Protein AF-A0A0N4VYF4-F1 (afdb_monomer_lite)

Secondary structure (DSSP, 8-state):
---HHHHHHHHHHHHHHHHHHHHHHHHHTT--GGGHHHHHHHHHHHHHHHHTTTTTSPPPHHHHHHHHHHHHHHHHTTSB-TTSPBP-HHHHHHHHHHHHIIIIIHHHHHHHHHHHHHHHH--EEEEES--HHHHHHHHHHHHTT--PEEEEE-SSTT-TT-

Organism: Haemonchus placei (NCBI:txid6290)

pLDDT: mean 89.66, std 7.98, range [46.88, 96.0]

Sequence (162 aa):
IDDVDSLCLNFIAAFKEYLADWIAERQKGNRDESSLTHDLNLALRPQIAHLTHESRWPLPYALGNIVRQLKKEIMKIGSPDRNGRLQDVGDVKKWLEDCEEEYFGSAYRAISEYLLVKMRTAPNVITYDWCPLVNKVLLDAVEKDSNAIFTVIDPEMEGKGE

Structure (mmCIF, N/CA/C/O backbone):
data_AF-A0A0N4VYF4-F1
#
_entry.id   AF-A0A0N4VYF4-F1
#
loop_
_atom_site.group_PDB
_atom_site.id
_atom_site.type_symbol
_atom_site.label_atom_id
_atom_site.label_alt_id
_atom_site.label_comp_id
_atom_site.label_asym_id
_atom_site.label_entity_id
_atom_site.label_seq_id
_atom_site.pdbx_PDB_ins_code
_atom_site.Cartn_x
_atom_site.Cartn_y
_atom_site.Cartn_z
_atom_site.occupancy
_atom_site.B_iso_or_equiv
_atom_site.auth_seq_id
_atom_site.auth_comp_id
_atom_site.auth_asym_id
_atom_site.auth_atom_id
_atom_site.pdbx_PDB_model_num
ATOM 1 N N . ILE A 1 1 ? -16.948 -6.464 -3.093 1.00 46.88 1 ILE A N 1
ATOM 2 C CA . ILE A 1 1 ? -16.226 -5.185 -3.273 1.00 46.88 1 ILE A CA 1
ATOM 3 C C . ILE A 1 1 ? -15.017 -5.316 -2.385 1.00 46.88 1 ILE A C 1
ATOM 5 O O . ILE A 1 1 ? -15.217 -5.418 -1.180 1.00 46.88 1 ILE A O 1
ATOM 9 N N . ASP A 1 2 ? -13.832 -5.424 -2.976 1.00 60.00 2 ASP A N 1
ATOM 10 C CA . ASP A 1 2 ? -12.593 -5.455 -2.204 1.00 60.00 2 ASP A CA 1
ATOM 11 C C . ASP A 1 2 ? -12.451 -4.121 -1.477 1.00 60.00 2 ASP A C 1
ATOM 13 O O . ASP A 1 2 ? -12.744 -3.060 -2.041 1.00 60.00 2 ASP A O 1
ATOM 17 N N . ASP A 1 3 ? -12.066 -4.173 -0.209 1.00 84.00 3 ASP A N 1
ATOM 18 C CA . ASP A 1 3 ? -11.773 -2.963 0.534 1.00 84.00 3 ASP A CA 1
ATOM 19 C C . ASP A 1 3 ? -10.520 -2.272 -0.024 1.00 84.00 3 ASP A C 1
ATOM 21 O O . ASP A 1 3 ? -9.741 -2.833 -0.802 1.00 84.00 3 ASP A O 1
ATOM 25 N N . VAL A 1 4 ? -10.349 -1.005 0.345 1.00 88.25 4 VAL A N 1
ATOM 26 C CA . VAL A 1 4 ? -9.288 -0.165 -0.216 1.00 88.25 4 VAL A CA 1
ATOM 27 C C . VAL A 1 4 ? -7.896 -0.724 0.093 1.00 88.25 4 VAL A C 1
ATOM 29 O O . VAL A 1 4 ? -7.016 -0.606 -0.763 1.00 88.25 4 VAL A O 1
ATOM 32 N N . ASP A 1 5 ? -7.693 -1.351 1.254 1.00 90.06 5 ASP A N 1
ATOM 33 C CA . ASP A 1 5 ? -6.394 -1.911 1.632 1.00 90.06 5 ASP A CA 1
ATOM 34 C C . ASP A 1 5 ? -6.096 -3.156 0.796 1.00 90.06 5 ASP A C 1
ATOM 36 O O . ASP A 1 5 ? -5.025 -3.241 0.192 1.00 90.06 5 ASP A O 1
ATOM 40 N N . SER A 1 6 ? -7.075 -4.053 0.641 1.00 90.88 6 SER A N 1
ATOM 41 C CA . SER A 1 6 ? -6.972 -5.210 -0.259 1.00 90.88 6 SER A CA 1
ATOM 42 C C . SER A 1 6 ? -6.638 -4.796 -1.695 1.00 90.88 6 SER A C 1
ATOM 44 O O . SER A 1 6 ? -5.747 -5.372 -2.322 1.00 90.88 6 SER A O 1
ATOM 46 N N . LEU A 1 7 ? -7.281 -3.746 -2.216 1.00 92.19 7 LEU A N 1
ATOM 47 C CA . LEU A 1 7 ? -6.975 -3.221 -3.549 1.00 92.19 7 LEU A CA 1
ATOM 48 C C . LEU A 1 7 ? -5.525 -2.715 -3.651 1.00 92.19 7 LEU A C 1
ATOM 50 O O . LEU A 1 7 ? -4.855 -2.936 -4.663 1.00 92.19 7 LEU A O 1
ATOM 54 N N . CYS A 1 8 ? -5.033 -2.037 -2.614 1.00 94.31 8 CYS A N 1
ATOM 55 C CA . CYS A 1 8 ? -3.658 -1.553 -2.570 1.00 94.31 8 CYS A CA 1
ATOM 56 C C . CYS A 1 8 ? -2.640 -2.699 -2.527 1.00 94.31 8 CYS A C 1
ATOM 58 O O . CYS A 1 8 ? -1.656 -2.664 -3.267 1.00 94.31 8 CYS A O 1
ATOM 60 N N . LEU A 1 9 ? -2.884 -3.717 -1.700 1.00 93.62 9 LEU A N 1
ATOM 61 C CA . LEU A 1 9 ? -2.024 -4.894 -1.579 1.00 93.62 9 LEU A CA 1
ATOM 62 C C . LEU A 1 9 ? -1.985 -5.693 -2.883 1.00 93.62 9 LEU A C 1
ATOM 64 O O . LEU A 1 9 ? -0.903 -6.023 -3.368 1.00 93.62 9 LEU A O 1
ATOM 68 N N . ASN A 1 10 ? -3.143 -5.901 -3.514 1.00 94.44 10 ASN A N 1
ATOM 69 C CA . ASN A 1 10 ? -3.237 -6.558 -4.817 1.00 94.44 10 ASN A CA 1
ATOM 70 C C . ASN A 1 10 ? -2.468 -5.788 -5.895 1.00 94.44 10 ASN A C 1
ATOM 72 O O . ASN A 1 10 ? -1.762 -6.393 -6.700 1.00 94.44 10 ASN A O 1
ATOM 76 N N . PHE A 1 11 ? -2.547 -4.453 -5.896 1.00 95.12 11 PHE A N 1
ATOM 77 C CA . PHE A 1 11 ? -1.749 -3.634 -6.806 1.00 95.12 11 PHE A CA 1
ATOM 78 C C . PHE A 1 11 ? -0.244 -3.804 -6.562 1.00 95.12 11 PHE A C 1
ATOM 80 O O . PHE A 1 11 ? 0.511 -3.961 -7.520 1.00 95.12 11 PHE A O 1
ATOM 87 N N . ILE A 1 12 ? 0.204 -3.780 -5.302 1.00 95.56 12 ILE A N 1
ATOM 88 C CA . ILE A 1 12 ? 1.621 -3.963 -4.952 1.00 95.56 12 ILE A CA 1
ATOM 89 C C . ILE A 1 12 ? 2.106 -5.343 -5.411 1.00 95.56 12 ILE A C 1
ATOM 91 O O . ILE A 1 12 ? 3.153 -5.430 -6.051 1.00 95.56 12 ILE A O 1
ATOM 95 N N . ALA A 1 13 ? 1.343 -6.403 -5.132 1.00 95.44 13 ALA A N 1
ATOM 96 C CA . ALA A 1 13 ? 1.666 -7.768 -5.539 1.00 95.44 13 ALA A CA 1
ATOM 97 C C . ALA A 1 13 ? 1.753 -7.901 -7.068 1.00 95.44 13 ALA A C 1
ATOM 99 O O . ALA A 1 13 ? 2.785 -8.318 -7.594 1.00 95.44 13 ALA A O 1
ATOM 100 N N . ALA A 1 14 ? 0.730 -7.435 -7.790 1.00 95.75 14 ALA A N 1
ATOM 101 C CA . ALA A 1 14 ? 0.720 -7.454 -9.250 1.00 95.75 14 ALA A CA 1
ATOM 102 C C . ALA A 1 14 ? 1.878 -6.637 -9.847 1.00 95.75 14 ALA A C 1
ATOM 104 O O . ALA A 1 14 ? 2.483 -7.031 -10.843 1.00 95.75 14 ALA A O 1
ATOM 105 N N . PHE A 1 15 ? 2.229 -5.503 -9.233 1.00 95.75 15 PHE A N 1
ATOM 106 C CA . PHE A 1 15 ? 3.340 -4.688 -9.710 1.00 95.75 15 PHE A CA 1
ATOM 107 C C . PHE A 1 15 ? 4.710 -5.331 -9.442 1.00 95.75 15 PHE A C 1
ATOM 109 O O . PHE A 1 15 ? 5.614 -5.169 -10.261 1.00 95.75 15 PHE A O 1
ATOM 116 N N . LYS A 1 16 ? 4.877 -6.088 -8.345 1.00 95.62 16 LYS A N 1
ATOM 117 C CA . LYS A 1 16 ? 6.094 -6.885 -8.093 1.00 95.62 16 LYS A CA 1
ATOM 118 C C . LYS A 1 16 ? 6.325 -7.900 -9.214 1.00 95.62 16 LYS A C 1
ATOM 120 O O . LYS A 1 16 ? 7.428 -7.951 -9.758 1.00 95.62 16 LYS A O 1
ATOM 125 N N . GLU A 1 17 ? 5.286 -8.650 -9.581 1.00 96.00 17 GLU A N 1
ATOM 126 C CA . GLU A 1 17 ? 5.332 -9.625 -10.680 1.00 96.00 17 GLU A CA 1
ATOM 127 C C . GLU A 1 17 ? 5.635 -8.939 -12.015 1.00 96.00 17 GLU A C 1
ATOM 129 O O . GLU A 1 17 ? 6.615 -9.271 -12.683 1.00 96.00 17 GLU A O 1
ATOM 134 N N . TYR A 1 18 ? 4.879 -7.888 -12.342 1.00 95.19 18 TYR A N 1
ATOM 135 C CA . TYR A 1 18 ? 5.090 -7.100 -13.555 1.00 95.19 18 TYR A CA 1
ATOM 136 C C . TYR A 1 18 ? 6.524 -6.565 -13.669 1.00 95.19 18 TYR A C 1
ATOM 138 O O . TYR A 1 18 ? 7.136 -6.632 -14.736 1.00 95.19 18 TYR A O 1
ATOM 146 N N . LEU A 1 1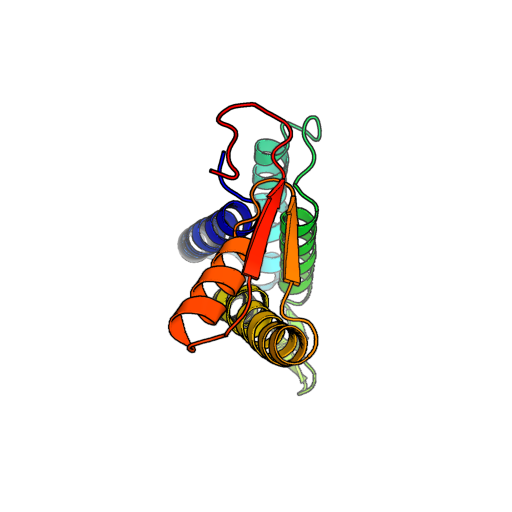9 ? 7.079 -6.020 -12.582 1.00 94.88 19 LEU A N 1
ATOM 147 C CA 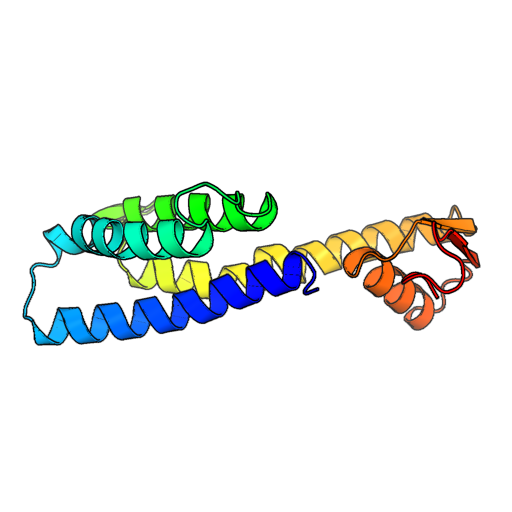. LEU A 1 19 ? 8.434 -5.476 -12.576 1.00 94.88 19 LEU A CA 1
ATOM 148 C C . LEU A 1 19 ? 9.480 -6.579 -12.783 1.00 94.88 19 LEU A C 1
ATOM 150 O O . LEU A 1 19 ? 10.463 -6.355 -13.491 1.00 94.88 19 LEU A O 1
ATOM 154 N N . ALA A 1 20 ? 9.287 -7.756 -12.182 1.00 94.19 20 ALA A N 1
ATOM 155 C CA . ALA A 1 20 ? 10.177 -8.897 -12.371 1.00 94.19 20 ALA A CA 1
ATOM 156 C C . ALA A 1 20 ? 10.201 -9.354 -13.838 1.00 94.19 20 ALA A C 1
ATOM 158 O O . ALA A 1 20 ? 11.284 -9.450 -14.425 1.00 94.19 20 ALA A O 1
ATOM 159 N N . ASP A 1 21 ? 9.025 -9.530 -14.441 1.00 94.00 21 ASP A N 1
ATOM 160 C CA . ASP A 1 21 ? 8.880 -9.934 -15.842 1.00 94.00 21 ASP A CA 1
ATOM 161 C C . ASP A 1 21 ? 9.453 -8.883 -16.798 1.00 94.00 21 ASP A C 1
ATOM 163 O O . ASP A 1 21 ? 10.213 -9.201 -17.716 1.00 94.00 21 ASP A O 1
ATOM 167 N N . TRP A 1 22 ? 9.159 -7.604 -16.550 1.00 93.56 22 TRP A N 1
ATOM 168 C CA . TRP A 1 22 ? 9.651 -6.503 -17.374 1.00 93.56 22 TRP A CA 1
ATOM 169 C C . TRP A 1 22 ? 11.184 -6.412 -17.371 1.00 93.56 22 TRP A C 1
ATOM 171 O O . TRP A 1 22 ? 11.795 -6.193 -18.421 1.00 93.56 22 TRP A O 1
ATOM 181 N N . ILE A 1 23 ? 11.826 -6.610 -16.213 1.00 91.25 23 ILE A N 1
ATOM 182 C CA . ILE A 1 23 ? 13.294 -6.641 -16.111 1.00 91.25 23 ILE A CA 1
ATOM 183 C C . ILE A 1 23 ? 13.860 -7.839 -16.877 1.00 91.25 23 ILE A C 1
ATOM 185 O O . ILE A 1 23 ? 14.838 -7.674 -17.609 1.00 91.25 23 ILE A O 1
ATOM 189 N N . ALA A 1 24 ? 13.255 -9.022 -16.741 1.00 90.75 24 ALA A N 1
ATOM 190 C CA . ALA A 1 24 ? 13.711 -10.226 -17.432 1.00 90.75 24 ALA A CA 1
ATOM 191 C C . ALA A 1 24 ? 13.653 -10.059 -18.961 1.00 90.75 24 ALA A C 1
ATOM 193 O O . ALA A 1 24 ? 14.616 -10.379 -19.662 1.00 90.75 24 ALA A O 1
ATOM 194 N N . GLU A 1 25 ? 12.566 -9.490 -19.486 1.00 90.12 25 GLU A N 1
ATOM 195 C CA . GLU A 1 25 ? 12.434 -9.180 -20.914 1.00 90.12 25 GLU A CA 1
ATOM 196 C C . GLU A 1 25 ? 13.433 -8.112 -21.376 1.00 90.12 25 GLU A C 1
ATOM 198 O O . GLU A 1 25 ? 14.048 -8.234 -22.439 1.00 90.12 25 GLU A O 1
ATOM 203 N N . ARG A 1 26 ? 13.671 -7.084 -20.556 1.00 88.19 26 ARG A N 1
ATOM 204 C CA . ARG A 1 26 ? 14.672 -6.053 -20.852 1.00 88.19 26 ARG A CA 1
ATOM 205 C C . ARG A 1 26 ? 16.082 -6.633 -20.968 1.00 88.19 26 ARG A C 1
ATOM 207 O O . ARG A 1 26 ? 16.810 -6.258 -21.889 1.00 88.19 26 ARG A O 1
ATOM 214 N N . GLN A 1 27 ? 16.456 -7.530 -20.055 1.00 85.31 27 GLN A N 1
ATOM 215 C CA . GLN A 1 27 ? 17.774 -8.167 -20.029 1.00 85.31 27 GLN A CA 1
ATOM 216 C C . GLN A 1 27 ? 18.015 -9.027 -21.275 1.00 85.31 27 GLN A C 1
ATOM 218 O O . GLN A 1 27 ? 19.087 -8.944 -21.867 1.00 85.31 27 GLN A O 1
ATOM 223 N N . LYS A 1 28 ? 17.004 -9.772 -21.748 1.00 87.69 28 LYS A N 1
ATOM 224 C CA . LYS A 1 28 ? 17.087 -10.524 -23.017 1.00 87.69 28 LYS A CA 1
ATOM 225 C C . LYS A 1 28 ? 17.361 -9.620 -24.223 1.00 87.69 28 LYS A C 1
ATOM 227 O O . LYS A 1 28 ? 17.997 -10.043 -25.183 1.00 87.69 28 LYS A O 1
ATOM 232 N N . GLY A 1 29 ? 16.879 -8.378 -24.175 1.00 82.06 29 GLY A N 1
ATOM 233 C CA . GLY A 1 29 ? 17.034 -7.394 -25.242 1.00 82.06 29 GLY A CA 1
ATOM 234 C C . GLY A 1 29 ? 18.351 -6.610 -25.243 1.00 82.06 29 GLY A C 1
ATOM 235 O O . GLY A 1 29 ? 18.475 -5.726 -26.086 1.00 82.06 29 GLY A O 1
ATOM 236 N N . ASN A 1 30 ? 19.294 -6.870 -24.320 1.00 76.88 30 ASN A N 1
ATOM 237 C CA . ASN A 1 30 ? 20.556 -6.119 -24.163 1.00 76.88 30 ASN A CA 1
ATOM 238 C C . ASN A 1 30 ? 20.372 -4.585 -24.207 1.00 76.88 30 ASN A C 1
ATOM 240 O O . ASN A 1 30 ? 21.145 -3.862 -24.839 1.00 76.88 30 ASN A O 1
ATOM 244 N N . ARG A 1 31 ? 19.309 -4.075 -23.571 1.00 77.56 31 ARG A N 1
ATOM 245 C CA . ARG A 1 31 ? 19.020 -2.634 -23.546 1.00 77.56 31 ARG A CA 1
ATOM 246 C C . ARG A 1 31 ? 19.920 -1.905 -22.552 1.00 77.56 31 ARG A C 1
ATOM 248 O O . ARG A 1 31 ? 20.202 -2.427 -21.480 1.00 77.56 31 ARG A O 1
ATOM 255 N N . ASP A 1 32 ? 20.282 -0.670 -22.887 1.00 79.56 32 ASP A N 1
ATOM 256 C CA . ASP A 1 32 ? 21.121 0.192 -22.050 1.00 79.56 32 ASP A CA 1
ATOM 257 C C . ASP A 1 32 ? 20.474 0.480 -20.680 1.00 79.56 32 ASP A C 1
ATOM 259 O O . ASP A 1 32 ? 19.284 0.815 -20.592 1.00 79.56 32 ASP A O 1
ATOM 263 N N . GLU A 1 33 ? 21.262 0.378 -19.611 1.00 77.75 33 GLU A N 1
ATOM 264 C CA . GLU A 1 33 ? 20.855 0.682 -18.236 1.00 77.75 33 GLU A CA 1
ATOM 265 C C . GLU A 1 33 ? 20.498 2.160 -18.058 1.00 77.75 33 GLU A C 1
ATOM 267 O O . GLU A 1 33 ? 19.562 2.477 -17.323 1.00 77.75 33 GLU A O 1
ATOM 272 N N . SER A 1 34 ? 21.154 3.063 -18.799 1.00 80.50 34 SER A N 1
ATOM 273 C CA . SER A 1 34 ? 20.901 4.510 -18.706 1.00 80.50 34 SER A CA 1
ATOM 274 C C . SER A 1 34 ? 19.462 4.901 -19.088 1.00 80.50 34 SER A C 1
ATOM 276 O O . SER A 1 34 ? 18.933 5.915 -18.630 1.00 80.50 34 SER A O 1
ATOM 278 N N . SER A 1 35 ? 18.792 4.060 -19.885 1.00 86.81 35 SER A N 1
ATOM 279 C CA . SER A 1 35 ? 17.413 4.265 -20.346 1.00 86.81 35 SER A CA 1
ATOM 280 C C . SER A 1 35 ? 16.354 3.572 -19.478 1.00 86.81 35 SER A C 1
ATOM 282 O O . SER A 1 35 ? 15.161 3.698 -19.756 1.00 86.81 35 SER A O 1
ATOM 284 N N . LEU A 1 36 ? 16.747 2.868 -18.406 1.00 88.00 36 LEU A N 1
ATOM 285 C CA . LEU A 1 36 ? 15.836 2.063 -17.582 1.00 88.00 36 LEU A CA 1
ATOM 286 C C . LEU A 1 36 ? 14.682 2.894 -17.015 1.00 88.00 36 LEU A C 1
ATOM 288 O O . LEU A 1 36 ? 13.518 2.534 -17.196 1.00 88.00 36 LEU A O 1
ATOM 292 N N . THR A 1 37 ? 14.991 4.029 -16.385 1.00 90.75 37 THR A N 1
ATOM 293 C CA . THR A 1 37 ? 13.993 4.935 -15.800 1.00 90.75 37 THR A CA 1
ATOM 294 C C . THR A 1 37 ? 12.982 5.411 -16.839 1.00 90.75 37 THR A C 1
ATOM 296 O O . THR A 1 37 ? 11.780 5.463 -16.571 1.00 90.75 37 THR A O 1
ATOM 299 N N . HIS A 1 38 ? 13.459 5.766 -18.033 1.00 91.25 38 HIS A N 1
ATOM 300 C CA . HIS A 1 38 ? 12.615 6.253 -19.119 1.00 91.25 38 HIS A CA 1
ATOM 301 C C . HIS A 1 38 ? 11.682 5.153 -19.632 1.00 91.25 38 HIS A C 1
ATOM 303 O O . HIS A 1 38 ? 10.464 5.339 -19.673 1.00 91.25 38 HIS A O 1
ATOM 309 N N . ASP A 1 39 ? 12.246 3.990 -19.949 1.00 91.69 39 ASP A N 1
ATOM 310 C CA . ASP A 1 39 ? 11.507 2.871 -20.521 1.00 91.69 39 ASP A CA 1
ATOM 311 C C . ASP A 1 39 ? 10.473 2.307 -19.540 1.00 91.69 39 ASP A C 1
ATOM 313 O O . ASP A 1 39 ? 9.347 2.004 -19.940 1.00 91.69 39 ASP A O 1
ATOM 317 N N . LEU A 1 40 ? 10.813 2.212 -18.249 1.00 91.94 40 LEU A N 1
ATOM 318 C CA . LEU A 1 40 ? 9.883 1.741 -17.221 1.00 91.94 40 LEU A CA 1
ATOM 319 C C . LEU A 1 40 ? 8.709 2.714 -17.048 1.00 91.94 40 LEU A C 1
ATOM 321 O O . LEU A 1 40 ? 7.555 2.294 -16.955 1.00 91.94 40 LEU A O 1
ATOM 325 N N . ASN A 1 41 ? 8.977 4.024 -17.076 1.00 90.50 41 ASN A N 1
ATOM 326 C CA . ASN A 1 41 ? 7.920 5.034 -17.043 1.00 90.50 41 ASN A CA 1
ATOM 327 C C . ASN A 1 41 ? 6.999 4.952 -18.267 1.00 90.50 41 ASN A C 1
ATOM 329 O O . ASN A 1 41 ? 5.784 5.099 -18.120 1.00 90.50 41 ASN A O 1
ATOM 333 N N . LEU A 1 42 ? 7.548 4.728 -19.464 1.00 92.00 42 LEU A N 1
ATOM 334 C CA . LEU A 1 42 ? 6.746 4.553 -20.676 1.00 92.00 42 LEU A CA 1
ATOM 335 C C . LEU A 1 42 ? 5.883 3.294 -20.608 1.00 92.00 42 LEU A C 1
ATOM 337 O O . LEU A 1 42 ? 4.714 3.351 -20.980 1.00 92.00 42 LEU A O 1
ATOM 341 N N . ALA A 1 43 ? 6.428 2.195 -20.087 1.00 92.88 43 ALA A N 1
ATOM 342 C CA . ALA A 1 43 ? 5.709 0.935 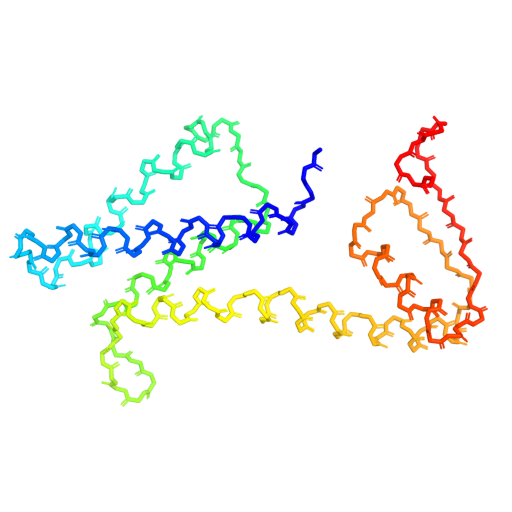-19.954 1.00 92.88 43 ALA A CA 1
ATOM 343 C C . ALA A 1 43 ? 4.585 1.004 -18.901 1.00 92.88 43 ALA A C 1
ATOM 345 O O . ALA A 1 43 ? 3.527 0.410 -19.089 1.00 92.88 43 ALA A O 1
ATOM 346 N N . LEU A 1 44 ? 4.769 1.777 -17.824 1.00 92.69 44 LEU A N 1
ATOM 347 C CA . LEU A 1 44 ? 3.779 1.920 -16.749 1.00 92.69 44 LEU A CA 1
ATOM 348 C C . LEU A 1 44 ? 2.560 2.773 -17.139 1.00 92.69 44 LEU A C 1
ATOM 350 O O . LEU A 1 44 ? 1.449 2.515 -16.679 1.00 92.69 44 LEU A O 1
ATOM 354 N N . ARG A 1 45 ? 2.743 3.803 -17.974 1.00 91.56 45 ARG A N 1
ATOM 355 C CA . ARG A 1 45 ? 1.661 4.718 -18.393 1.00 91.56 45 ARG A CA 1
ATOM 356 C C . ARG A 1 45 ? 0.403 4.002 -18.912 1.00 91.56 45 ARG A C 1
ATOM 358 O O . ARG A 1 45 ? -0.659 4.283 -18.354 1.00 91.56 45 ARG A O 1
ATOM 365 N N . PRO A 1 46 ? 0.480 3.097 -19.908 1.00 93.31 46 PRO A N 1
ATOM 366 C CA . PRO A 1 46 ? -0.703 2.408 -20.419 1.00 93.31 46 PRO A CA 1
ATOM 367 C C . PRO A 1 46 ? -1.348 1.486 -19.378 1.00 93.31 46 PRO A C 1
ATOM 369 O O . PRO A 1 46 ? -2.567 1.368 -19.366 1.00 93.31 46 PRO A O 1
ATOM 372 N N . GLN A 1 47 ? -0.573 0.897 -18.458 1.00 93.50 47 GLN A N 1
ATOM 373 C CA . GLN A 1 47 ? -1.124 0.051 -17.390 1.00 93.50 47 GLN A CA 1
ATOM 374 C C . GLN A 1 47 ? -2.007 0.867 -16.434 1.00 93.50 47 GLN A C 1
ATOM 376 O O . GLN A 1 47 ? -3.134 0.487 -16.130 1.00 93.50 47 GLN A O 1
ATOM 381 N N . ILE A 1 48 ? -1.538 2.048 -16.011 1.00 92.00 48 ILE A N 1
ATOM 382 C CA . ILE A 1 48 ? -2.327 2.946 -15.151 1.00 92.00 48 ILE A CA 1
ATOM 383 C C . ILE A 1 48 ? -3.528 3.542 -15.902 1.00 92.00 48 ILE A C 1
ATOM 385 O O . ILE A 1 48 ? -4.606 3.696 -15.322 1.00 92.00 48 ILE A O 1
ATOM 389 N N . ALA A 1 49 ? -3.367 3.877 -17.185 1.00 92.19 49 ALA A N 1
ATOM 390 C CA . ALA A 1 49 ? -4.472 4.346 -18.020 1.00 92.19 49 ALA A CA 1
ATOM 391 C C . ALA A 1 49 ? -5.565 3.274 -18.148 1.00 92.19 49 ALA A C 1
ATOM 393 O O . ALA A 1 49 ? -6.746 3.582 -17.994 1.00 92.19 49 ALA A O 1
ATOM 394 N N . HIS A 1 50 ? -5.175 2.008 -18.311 1.00 92.38 50 HIS A N 1
ATOM 395 C CA . HIS A 1 50 ? -6.099 0.880 -18.338 1.00 92.38 50 HIS A CA 1
ATOM 396 C C . HIS A 1 50 ? -6.868 0.736 -17.016 1.00 92.38 50 HIS A C 1
ATOM 398 O O . HIS A 1 50 ? -8.097 0.706 -17.034 1.00 92.38 50 HIS A O 1
ATOM 404 N N . LEU A 1 51 ? -6.170 0.757 -15.872 1.00 89.69 51 LEU A N 1
ATOM 405 C CA . LEU A 1 51 ? -6.794 0.673 -14.540 1.00 89.69 51 LEU A CA 1
ATOM 406 C C . LEU A 1 51 ? -7.790 1.808 -14.259 1.00 89.69 51 LEU A C 1
ATOM 408 O O . LEU A 1 51 ? -8.741 1.628 -13.506 1.00 89.69 51 LEU A O 1
ATOM 412 N N . THR A 1 52 ? -7.573 2.979 -14.855 1.00 90.94 52 THR A N 1
ATOM 413 C CA . THR A 1 52 ? -8.435 4.156 -14.667 1.00 90.94 52 THR A CA 1
ATOM 414 C C . THR A 1 52 ? -9.453 4.349 -15.790 1.00 90.94 52 THR A C 1
ATOM 416 O O . THR A 1 52 ? -10.178 5.346 -15.786 1.00 90.94 52 THR A O 1
ATOM 419 N N . HIS A 1 53 ? -9.521 3.426 -16.760 1.00 89.88 53 HIS A N 1
ATOM 420 C CA . HIS A 1 53 ? -10.294 3.578 -17.995 1.00 89.88 53 HIS A CA 1
ATOM 421 C C . HIS A 1 53 ? -10.081 4.956 -18.645 1.00 89.88 53 HIS A C 1
ATOM 423 O O . HIS A 1 53 ? -11.032 5.711 -18.845 1.00 89.88 53 HIS A O 1
ATOM 429 N N . GLU A 1 54 ? -8.824 5.301 -18.929 1.00 89.12 54 GLU A N 1
ATOM 430 C CA . GLU A 1 54 ? -8.428 6.601 -19.490 1.00 89.12 54 GLU A CA 1
ATOM 431 C C . GLU A 1 54 ? -8.887 7.782 -18.616 1.00 89.12 54 GLU A C 1
ATOM 433 O O . GLU A 1 54 ? -9.432 8.775 -19.093 1.00 89.12 54 GLU A O 1
ATOM 438 N N . SER A 1 55 ? -8.663 7.679 -17.301 1.00 86.38 55 SER A N 1
ATOM 439 C CA . SER A 1 55 ? -9.084 8.665 -16.287 1.00 86.38 55 SER A CA 1
ATOM 440 C C . SER A 1 55 ? -10.596 8.807 -16.078 1.00 86.38 55 SER A C 1
ATOM 442 O O . SER A 1 55 ? -11.018 9.685 -15.324 1.00 86.38 55 SER A O 1
ATOM 444 N N . ARG A 1 56 ? -11.426 7.948 -16.684 1.00 91.12 56 ARG A N 1
ATOM 445 C CA . ARG A 1 56 ? -12.874 7.924 -16.425 1.00 91.12 56 ARG A CA 1
ATOM 446 C C . ARG A 1 56 ? -13.189 7.548 -14.977 1.00 91.12 56 ARG A C 1
ATOM 448 O O . ARG A 1 56 ? -14.146 8.070 -14.413 1.00 91.12 56 ARG A O 1
ATOM 455 N N . TRP A 1 57 ? -12.385 6.663 -14.391 1.00 89.44 57 TRP A N 1
ATOM 456 C CA . TRP A 1 57 ? -12.532 6.200 -13.016 1.00 89.44 57 TRP A CA 1
ATOM 457 C C . TRP A 1 57 ? -11.232 6.460 -12.252 1.00 89.44 57 TRP A C 1
ATOM 459 O O . TRP A 1 57 ? -10.233 5.778 -12.493 1.00 89.44 57 TRP A O 1
ATOM 469 N N . PRO A 1 58 ? -11.194 7.470 -11.366 1.00 89.62 58 PRO A N 1
ATOM 470 C CA . PRO A 1 58 ? -9.986 7.764 -10.615 1.00 89.62 58 PRO A CA 1
ATOM 471 C C . PRO A 1 58 ? -9.665 6.619 -9.654 1.00 89.62 58 PRO A C 1
ATOM 473 O O . PRO A 1 58 ? -10.558 5.972 -9.106 1.00 89.62 58 PRO A O 1
ATOM 476 N N . LEU A 1 59 ? -8.372 6.406 -9.414 1.00 92.44 59 LEU A N 1
ATOM 477 C CA . LEU A 1 59 ? -7.931 5.479 -8.378 1.00 92.44 59 LEU A CA 1
ATOM 478 C C . LEU A 1 59 ? -8.439 5.960 -7.010 1.00 92.44 59 LEU A C 1
ATOM 480 O O . LEU A 1 59 ? -8.407 7.170 -6.746 1.00 92.44 59 LEU A O 1
ATOM 484 N N . PRO A 1 60 ? -8.825 5.043 -6.106 1.00 93.00 60 PRO A N 1
ATOM 485 C CA . PRO A 1 60 ? -9.024 5.381 -4.704 1.00 93.00 60 PRO A CA 1
ATOM 486 C C . PRO A 1 60 ? -7.803 6.108 -4.143 1.00 93.00 60 PRO A C 1
ATOM 488 O O . PRO A 1 60 ? -6.667 5.830 -4.532 1.00 93.00 60 PRO A O 1
ATOM 491 N N . TYR A 1 61 ? -8.024 7.036 -3.215 1.00 92.12 61 TYR A N 1
ATOM 492 C CA . TYR A 1 61 ? -6.980 7.953 -2.753 1.00 92.12 61 TYR A CA 1
ATOM 493 C C . TYR A 1 61 ? -5.718 7.236 -2.240 1.00 92.12 61 TYR A C 1
ATOM 495 O O . TYR A 1 61 ? -4.601 7.625 -2.590 1.00 92.12 61 TYR A O 1
ATOM 503 N N . ALA A 1 62 ? -5.886 6.162 -1.462 1.00 92.69 62 ALA A N 1
ATOM 504 C CA . ALA A 1 62 ? -4.777 5.354 -0.952 1.00 92.69 62 ALA A CA 1
ATOM 505 C C . ALA A 1 62 ? -3.955 4.722 -2.090 1.00 92.69 62 ALA A C 1
ATOM 507 O O . ALA A 1 62 ? -2.740 4.917 -2.159 1.00 92.69 62 ALA A O 1
ATOM 508 N N . LEU A 1 63 ? -4.623 4.079 -3.051 1.00 94.38 63 LEU A N 1
ATOM 509 C CA . LEU A 1 63 ? -3.968 3.504 -4.224 1.00 94.38 63 LEU A CA 1
ATOM 510 C C . LEU A 1 63 ? -3.289 4.583 -5.084 1.00 94.38 63 LEU A C 1
ATOM 512 O O . LEU A 1 63 ? -2.158 4.409 -5.538 1.00 94.38 63 LEU A O 1
ATOM 516 N N . GLY A 1 64 ? -3.930 5.740 -5.260 1.00 94.94 64 GLY A N 1
ATOM 517 C CA . GLY A 1 64 ? -3.339 6.888 -5.947 1.00 94.94 64 GLY A CA 1
ATOM 518 C C . GLY A 1 64 ? -2.042 7.372 -5.287 1.00 94.94 64 GLY A C 1
ATOM 519 O O . GLY A 1 64 ? -1.084 7.724 -5.984 1.00 94.94 64 GLY A O 1
ATOM 520 N N . ASN A 1 65 ? -1.965 7.342 -3.953 1.00 95.25 65 ASN A N 1
ATOM 521 C CA . ASN A 1 65 ? -0.739 7.655 -3.220 1.00 95.25 65 ASN A CA 1
ATOM 522 C C . ASN A 1 65 ? 0.364 6.625 -3.462 1.00 95.25 65 ASN A C 1
ATOM 524 O O . ASN A 1 65 ? 1.499 7.035 -3.710 1.00 95.25 65 ASN A O 1
ATOM 528 N N . ILE A 1 66 ? 0.033 5.333 -3.469 1.00 95.81 66 ILE A N 1
ATOM 529 C CA . ILE A 1 66 ? 0.984 4.255 -3.778 1.00 95.81 66 ILE A CA 1
ATOM 530 C C . ILE A 1 66 ? 1.532 4.418 -5.195 1.00 95.81 66 ILE A C 1
ATOM 532 O O . ILE A 1 66 ? 2.745 4.458 -5.377 1.00 95.81 66 ILE A O 1
ATOM 536 N N . VAL A 1 67 ? 0.670 4.622 -6.195 1.00 95.12 67 VAL A N 1
ATOM 537 C CA . VAL A 1 67 ? 1.096 4.840 -7.590 1.00 95.12 67 VAL A CA 1
ATOM 538 C C . VAL A 1 67 ? 1.991 6.074 -7.717 1.00 95.12 67 VAL A C 1
ATOM 540 O O . VAL A 1 67 ? 2.988 6.064 -8.443 1.00 95.12 67 VAL A O 1
ATOM 543 N N . ARG A 1 68 ? 1.658 7.163 -7.016 1.00 95.19 68 ARG A N 1
ATOM 544 C CA . ARG A 1 68 ? 2.477 8.380 -7.005 1.00 95.19 68 ARG A CA 1
ATOM 545 C C . ARG A 1 68 ? 3.837 8.139 -6.353 1.00 95.19 68 ARG A C 1
ATOM 547 O O . ARG A 1 68 ? 4.831 8.658 -6.860 1.00 95.19 68 ARG A O 1
ATOM 554 N N . GLN A 1 69 ? 3.889 7.391 -5.254 1.00 95.75 69 GLN A N 1
ATOM 555 C CA . GLN A 1 69 ? 5.141 7.068 -4.578 1.00 95.75 69 GLN A CA 1
ATOM 556 C C . GLN A 1 69 ? 6.001 6.126 -5.424 1.00 95.75 69 GLN A C 1
ATOM 558 O O . GLN A 1 69 ? 7.170 6.425 -5.636 1.00 95.75 69 GLN A O 1
ATOM 563 N N . LEU A 1 70 ? 5.407 5.098 -6.028 1.00 95.69 70 LEU A N 1
ATOM 564 C CA . LEU A 1 70 ? 6.076 4.201 -6.968 1.00 95.69 70 LEU A CA 1
ATOM 565 C C . LEU A 1 70 ? 6.759 4.973 -8.103 1.00 95.69 70 LEU A C 1
ATOM 567 O O . LEU A 1 70 ? 7.939 4.774 -8.378 1.00 95.69 70 LEU A O 1
ATOM 571 N N . LYS A 1 71 ? 6.044 5.913 -8.738 1.00 94.69 71 LYS A N 1
ATOM 572 C CA . LYS A 1 71 ? 6.630 6.771 -9.783 1.00 94.69 71 LYS A CA 1
ATOM 573 C C . LYS A 1 71 ? 7.830 7.565 -9.265 1.00 94.69 71 LYS A C 1
ATOM 575 O O . LYS A 1 71 ? 8.803 7.725 -9.995 1.00 94.69 71 LYS A O 1
ATOM 580 N N . LYS A 1 72 ? 7.786 8.053 -8.020 1.00 94.88 72 LYS A N 1
ATOM 581 C CA . LYS A 1 72 ? 8.928 8.741 -7.402 1.00 94.88 72 LYS A CA 1
ATOM 582 C C . LYS A 1 72 ? 10.109 7.806 -7.187 1.00 94.88 72 LYS A C 1
ATOM 584 O O . LYS A 1 72 ? 11.217 8.216 -7.504 1.00 94.88 72 LYS A O 1
ATOM 589 N N . GLU A 1 73 ? 9.888 6.591 -6.693 1.00 94.75 73 GLU A N 1
ATOM 590 C CA . GLU A 1 73 ? 10.968 5.611 -6.523 1.00 94.75 73 GLU A CA 1
ATOM 591 C C . GLU A 1 73 ? 11.611 5.251 -7.867 1.00 94.75 73 GLU A C 1
ATOM 593 O O . GLU A 1 73 ? 12.831 5.263 -7.984 1.00 94.75 73 GLU A O 1
ATOM 598 N N . ILE A 1 74 ? 10.815 5.075 -8.926 1.00 94.12 74 ILE A N 1
ATOM 599 C CA . ILE A 1 74 ? 11.343 4.856 -10.281 1.00 94.12 74 ILE A CA 1
ATOM 600 C C . ILE A 1 74 ? 12.191 6.048 -10.751 1.00 94.12 74 ILE A C 1
ATOM 602 O O . ILE A 1 74 ? 13.269 5.854 -11.303 1.00 94.12 74 ILE A O 1
ATOM 606 N N . MET A 1 75 ? 11.742 7.290 -10.530 1.00 93.19 75 MET A N 1
ATOM 607 C CA . MET A 1 75 ? 12.505 8.487 -10.923 1.00 93.19 75 MET A CA 1
ATOM 608 C C . MET A 1 75 ? 13.836 8.646 -10.177 1.00 93.19 75 MET A C 1
ATOM 610 O O . MET A 1 75 ? 14.700 9.378 -10.654 1.00 93.19 75 MET A O 1
ATOM 614 N N . LYS A 1 76 ? 14.010 7.998 -9.019 1.00 93.31 76 LYS A N 1
ATOM 615 C CA . LYS A 1 76 ? 15.268 8.033 -8.265 1.00 93.31 76 LYS A CA 1
ATOM 616 C C . LYS A 1 76 ? 16.345 7.123 -8.852 1.00 93.31 76 LYS A C 1
ATOM 618 O O . LYS A 1 76 ? 17.509 7.304 -8.506 1.00 93.31 76 LYS A O 1
ATOM 623 N N . ILE A 1 77 ? 15.997 6.178 -9.726 1.00 92.12 77 ILE A N 1
ATOM 624 C CA . ILE A 1 77 ? 16.983 5.301 -10.366 1.00 92.12 77 ILE A CA 1
ATOM 625 C C . ILE A 1 77 ? 18.011 6.153 -11.125 1.00 92.12 77 ILE A C 1
ATOM 627 O O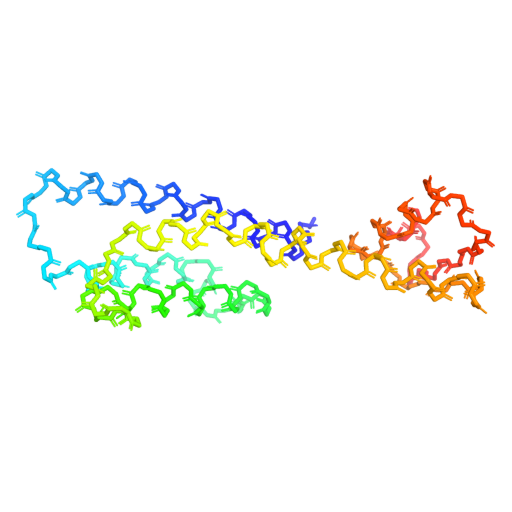 . ILE A 1 77 ? 17.651 7.063 -11.875 1.00 92.12 77 ILE A O 1
ATOM 631 N N . GLY A 1 78 ? 19.295 5.868 -10.903 1.00 88.12 78 GLY A N 1
ATOM 632 C CA . GLY A 1 78 ? 20.419 6.642 -11.432 1.00 88.12 78 GLY A CA 1
ATOM 633 C C . GLY A 1 78 ? 20.726 7.929 -10.655 1.00 88.12 78 GLY A C 1
ATOM 634 O O . GLY A 1 78 ? 21.647 8.652 -11.026 1.00 88.12 78 GLY A O 1
ATOM 635 N N . SER A 1 79 ? 19.994 8.221 -9.574 1.00 90.44 79 SER A N 1
ATOM 636 C CA . SER A 1 79 ? 20.279 9.336 -8.663 1.00 90.44 79 SER A CA 1
ATOM 637 C C . SER A 1 79 ? 20.979 8.837 -7.392 1.00 90.44 79 SER A C 1
ATOM 639 O O . SER A 1 79 ? 20.614 7.774 -6.876 1.00 90.44 79 SER A O 1
ATOM 641 N N . PRO A 1 80 ? 21.950 9.591 -6.846 1.00 91.75 80 PRO A N 1
ATOM 642 C CA . PRO A 1 80 ? 22.620 9.221 -5.605 1.00 91.75 80 PRO A CA 1
ATOM 643 C C . PRO A 1 80 ? 21.655 9.267 -4.412 1.00 91.75 80 PRO A C 1
ATOM 645 O O . PRO A 1 80 ? 20.856 10.197 -4.275 1.00 91.75 80 PRO A O 1
ATOM 648 N N . ASP A 1 81 ? 21.739 8.265 -3.541 1.00 91.06 81 ASP A N 1
ATOM 649 C CA . ASP A 1 81 ? 21.083 8.253 -2.236 1.00 91.06 81 ASP A CA 1
ATOM 650 C C . ASP A 1 81 ? 21.834 9.131 -1.210 1.00 91.06 81 ASP A C 1
ATOM 652 O O . ASP A 1 81 ? 22.799 9.830 -1.530 1.00 91.06 81 ASP A O 1
ATOM 656 N N . ARG A 1 82 ? 21.397 9.102 0.058 1.00 89.62 82 ARG A N 1
ATOM 657 C CA . ARG A 1 82 ? 22.025 9.873 1.152 1.00 89.62 82 ARG A CA 1
ATOM 658 C C . ARG A 1 82 ? 23.498 9.522 1.389 1.00 89.62 82 ARG A C 1
ATOM 660 O O . ARG A 1 82 ? 24.223 10.347 1.936 1.00 89.62 82 ARG A O 1
ATOM 667 N N . ASN A 1 83 ? 23.920 8.328 0.986 1.00 91.31 83 ASN A N 1
ATOM 668 C CA . ASN A 1 83 ? 25.282 7.829 1.135 1.00 91.31 83 ASN A CA 1
ATOM 669 C C . ASN A 1 83 ? 26.087 7.974 -0.169 1.00 91.31 83 ASN A C 1
ATOM 671 O O . ASN A 1 83 ? 27.229 7.525 -0.236 1.00 91.31 83 ASN A O 1
ATOM 675 N N . GLY A 1 84 ? 25.508 8.591 -1.205 1.00 89.69 84 GLY A N 1
ATOM 676 C CA . GLY A 1 84 ? 26.137 8.772 -2.510 1.00 89.69 84 GLY A CA 1
ATOM 677 C C . GLY A 1 84 ? 26.096 7.536 -3.413 1.00 89.69 84 GLY A C 1
ATOM 678 O O . GLY A 1 84 ? 26.678 7.576 -4.496 1.00 89.69 84 GLY A O 1
ATOM 679 N N . ARG A 1 85 ? 25.415 6.449 -3.018 1.00 93.50 85 ARG A N 1
ATOM 680 C CA . ARG A 1 85 ? 25.243 5.265 -3.873 1.00 93.50 85 ARG A CA 1
ATOM 681 C C . ARG A 1 85 ? 24.172 5.560 -4.918 1.00 93.50 85 ARG A C 1
ATOM 683 O O . ARG A 1 85 ? 23.091 6.034 -4.577 1.00 93.50 85 ARG A O 1
ATOM 690 N N . LEU A 1 86 ? 24.457 5.268 -6.185 1.00 91.62 86 LEU A N 1
ATOM 691 C CA . LEU A 1 86 ? 23.447 5.347 -7.238 1.00 91.62 86 LEU A CA 1
ATOM 692 C C . LEU A 1 86 ? 22.355 4.311 -6.979 1.00 91.62 86 LEU A C 1
ATOM 694 O O . LEU A 1 86 ? 22.649 3.130 -6.809 1.00 91.62 86 LEU A O 1
ATOM 698 N N . GLN A 1 87 ? 21.110 4.775 -6.935 1.00 93.06 87 GLN A N 1
ATOM 699 C CA . GLN A 1 87 ? 19.960 3.895 -6.778 1.00 93.06 87 GLN A CA 1
ATOM 700 C C . GLN A 1 87 ? 19.697 3.129 -8.071 1.00 93.06 87 GLN A C 1
ATOM 702 O O . GLN A 1 87 ? 19.828 3.679 -9.170 1.00 93.06 87 GLN A O 1
ATOM 707 N N . ASP A 1 88 ? 19.286 1.879 -7.932 1.00 91.50 88 ASP A N 1
ATOM 708 C CA . ASP A 1 88 ? 18.984 0.980 -9.038 1.00 91.50 88 ASP A CA 1
ATOM 709 C C . ASP A 1 88 ? 17.566 0.399 -8.916 1.00 91.50 88 ASP A C 1
ATOM 711 O O . ASP A 1 88 ? 16.755 0.793 -8.077 1.00 91.50 88 ASP A O 1
ATOM 715 N N . VAL A 1 89 ? 17.219 -0.529 -9.806 1.00 91.25 89 VAL A N 1
ATOM 716 C CA . VAL A 1 89 ? 15.893 -1.159 -9.796 1.00 91.25 89 VAL A CA 1
ATOM 717 C C . VAL A 1 89 ? 15.668 -2.064 -8.574 1.00 91.25 89 VAL A C 1
ATOM 719 O O . VAL A 1 89 ? 14.523 -2.322 -8.201 1.00 91.25 89 VAL A O 1
ATOM 722 N N . GLY A 1 90 ? 16.741 -2.540 -7.938 1.00 92.44 90 GLY A N 1
ATOM 723 C CA . GLY A 1 90 ? 16.694 -3.281 -6.682 1.00 92.44 90 GLY A CA 1
ATOM 724 C C . GLY A 1 90 ? 16.144 -2.432 -5.539 1.00 92.44 90 GLY A C 1
ATOM 725 O O . GLY A 1 90 ? 15.394 -2.949 -4.716 1.00 92.44 90 GLY A O 1
ATOM 726 N N . ASP A 1 91 ? 16.401 -1.124 -5.543 1.00 94.25 91 ASP A N 1
ATOM 727 C CA . ASP A 1 91 ? 15.818 -0.196 -4.566 1.00 94.25 91 ASP A CA 1
ATOM 728 C C . ASP A 1 91 ? 14.296 -0.076 -4.707 1.00 94.25 91 ASP A C 1
ATOM 730 O O . ASP A 1 91 ? 13.576 -0.043 -3.710 1.00 94.25 91 ASP A O 1
ATOM 734 N N . VAL A 1 92 ? 13.783 -0.091 -5.942 1.00 94.81 92 VAL A N 1
ATOM 735 C CA . VAL A 1 92 ? 12.332 -0.104 -6.197 1.00 94.81 92 VAL A CA 1
ATOM 736 C C . VAL A 1 92 ? 11.710 -1.426 -5.747 1.00 94.81 92 VAL A C 1
ATOM 738 O O . VAL A 1 92 ? 10.639 -1.418 -5.142 1.00 94.81 92 VAL A O 1
ATOM 741 N N . LYS A 1 93 ? 12.376 -2.560 -6.008 1.00 95.00 93 LYS A N 1
ATOM 742 C CA . LYS A 1 93 ? 11.924 -3.879 -5.534 1.00 95.00 93 LYS A CA 1
ATOM 743 C C . LYS A 1 93 ? 11.853 -3.928 -4.016 1.00 95.00 93 LYS A C 1
ATOM 745 O O . LYS A 1 93 ? 10.818 -4.303 -3.479 1.00 95.00 93 LYS A O 1
ATOM 750 N N . LYS A 1 94 ? 12.911 -3.476 -3.346 1.00 94.94 94 LYS A N 1
ATOM 751 C CA . LYS A 1 94 ? 12.954 -3.403 -1.891 1.00 94.94 94 L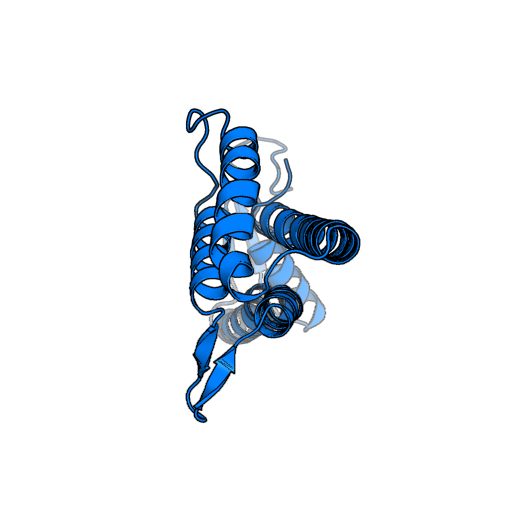YS A CA 1
ATOM 752 C C . LYS A 1 94 ? 11.836 -2.517 -1.342 1.00 94.94 94 LYS A C 1
ATOM 754 O O . LYS A 1 94 ? 11.113 -2.934 -0.450 1.00 94.94 94 LYS A O 1
ATOM 759 N N . TRP A 1 95 ? 11.624 -1.335 -1.924 1.00 95.69 95 TRP A N 1
ATOM 760 C CA . TRP A 1 95 ? 10.510 -0.476 -1.516 1.00 95.69 95 TRP A CA 1
ATOM 761 C C . TRP A 1 95 ? 9.152 -1.186 -1.641 1.00 95.69 95 TRP A C 1
ATOM 763 O O . TRP A 1 95 ? 8.328 -1.084 -0.738 1.00 95.69 95 TRP A O 1
ATOM 773 N N . LEU A 1 96 ? 8.915 -1.941 -2.720 1.00 95.12 96 LEU A N 1
ATOM 774 C CA . LEU A 1 96 ? 7.689 -2.736 -2.877 1.00 95.12 96 LEU A CA 1
ATOM 775 C C . LEU A 1 96 ? 7.579 -3.859 -1.835 1.00 95.12 96 LEU A C 1
ATOM 777 O O . LEU A 1 96 ? 6.473 -4.171 -1.393 1.00 95.12 96 LEU A O 1
ATOM 781 N N . GLU A 1 97 ? 8.691 -4.508 -1.486 1.00 93.88 97 GLU A N 1
ATOM 782 C CA . GLU A 1 97 ? 8.758 -5.531 -0.433 1.00 93.88 97 GLU A CA 1
ATOM 783 C C . GLU A 1 97 ? 8.381 -4.945 0.931 1.00 93.88 97 GLU A C 1
ATOM 785 O O . GLU A 1 97 ? 7.530 -5.514 1.610 1.00 93.88 97 GLU A O 1
ATOM 790 N N . ASP A 1 98 ? 8.913 -3.768 1.258 1.00 94.25 98 ASP A N 1
ATOM 791 C CA . ASP A 1 98 ? 8.700 -3.094 2.541 1.00 94.25 98 ASP A CA 1
ATOM 792 C C . ASP A 1 98 ? 7.303 -2.438 2.649 1.00 94.25 98 ASP A C 1
ATOM 794 O O . ASP A 1 98 ? 6.755 -2.317 3.745 1.00 94.25 98 ASP A O 1
ATOM 798 N N . CYS A 1 99 ? 6.680 -2.052 1.523 1.00 90.62 99 CYS A N 1
ATOM 799 C CA . CYS A 1 99 ? 5.400 -1.322 1.488 1.00 90.62 99 CYS A CA 1
ATOM 800 C C . CYS A 1 99 ? 4.274 -1.965 2.305 1.00 90.62 99 CYS A C 1
ATOM 802 O O . CYS A 1 99 ? 3.510 -1.256 2.960 1.00 90.62 99 CYS A O 1
ATOM 804 N N . GLU A 1 100 ? 4.128 -3.287 2.216 1.00 90.69 100 GLU A N 1
ATOM 805 C CA . GLU A 1 100 ? 3.048 -4.014 2.888 1.00 90.69 100 GLU A CA 1
ATOM 806 C C . GLU A 1 100 ? 3.170 -3.887 4.412 1.00 90.69 100 GLU A C 1
ATOM 808 O O . GLU A 1 100 ? 2.235 -3.465 5.098 1.00 90.69 100 GLU A O 1
ATOM 813 N N . GLU A 1 101 ? 4.357 -4.169 4.941 1.00 92.69 101 GLU A N 1
ATOM 814 C CA . GLU A 1 101 ? 4.599 -4.128 6.379 1.00 92.69 101 GLU A CA 1
ATOM 815 C C . GLU A 1 101 ? 4.664 -2.694 6.916 1.00 92.69 101 GLU A C 1
ATOM 817 O O . GLU A 1 101 ? 4.186 -2.427 8.021 1.00 92.69 101 GLU A O 1
ATOM 822 N N . GLU A 1 102 ? 5.226 -1.746 6.166 1.00 90.75 102 GLU A N 1
ATOM 823 C CA . GLU A 1 102 ? 5.337 -0.356 6.616 1.00 90.75 102 GLU A CA 1
ATOM 824 C C . GLU A 1 102 ? 3.985 0.365 6.607 1.00 90.75 102 GLU A C 1
ATOM 826 O O . GLU A 1 102 ? 3.614 1.000 7.599 1.00 90.75 102 GLU A O 1
ATOM 831 N N . TYR A 1 103 ? 3.237 0.279 5.503 1.00 89.31 103 TYR A N 1
ATOM 832 C CA . TYR A 1 103 ? 2.029 1.086 5.316 1.00 89.31 103 TYR A CA 1
ATOM 833 C C . TYR A 1 103 ? 0.756 0.420 5.826 1.00 89.31 103 TYR A C 1
ATOM 835 O O . TYR A 1 103 ? -0.188 1.140 6.149 1.00 89.31 103 TYR A O 1
ATOM 843 N N . PHE A 1 104 ? 0.730 -0.909 5.949 1.00 90.88 104 PHE A N 1
ATOM 844 C CA . PHE A 1 104 ? -0.452 -1.637 6.414 1.00 90.88 104 PHE A CA 1
ATOM 845 C C . PHE A 1 104 ? -0.190 -2.317 7.753 1.00 90.88 104 PHE A C 1
ATOM 847 O O . PHE A 1 104 ? -0.868 -2.004 8.730 1.00 90.88 104 PHE A O 1
ATOM 854 N N . GLY A 1 105 ? 0.818 -3.190 7.841 1.00 91.56 105 GLY A N 1
ATOM 855 C CA . GLY A 1 105 ? 1.092 -3.976 9.052 1.00 91.56 105 GLY A CA 1
ATOM 856 C C . GLY A 1 105 ? 1.411 -3.115 10.279 1.00 91.56 105 GLY A C 1
ATOM 857 O O . GLY A 1 105 ? 0.714 -3.152 11.297 1.00 91.56 105 GLY A O 1
ATOM 858 N N . SER A 1 106 ? 2.448 -2.289 10.177 1.00 93.44 106 SER A N 1
ATOM 859 C CA . SER A 1 106 ? 2.916 -1.415 11.257 1.00 93.44 106 SER A CA 1
ATOM 860 C C . SER A 1 106 ? 1.920 -0.308 11.581 1.00 93.44 106 SER A C 1
ATOM 862 O O . SER A 1 106 ? 1.682 -0.028 12.757 1.00 93.44 106 SER A O 1
ATOM 864 N N . ALA A 1 107 ? 1.296 0.279 10.556 1.00 92.31 107 ALA A N 1
ATOM 865 C CA . ALA A 1 107 ? 0.245 1.275 10.733 1.00 92.31 107 ALA A CA 1
ATOM 866 C C . ALA A 1 107 ? -0.951 0.693 11.501 1.00 92.31 107 ALA A C 1
ATOM 868 O O . ALA A 1 107 ? -1.405 1.292 12.475 1.00 92.31 107 ALA A O 1
ATOM 869 N N . TYR A 1 108 ? -1.407 -0.507 11.126 1.00 93.25 108 TYR A N 1
ATOM 870 C CA . TYR A 1 108 ? -2.471 -1.213 11.831 1.00 93.25 108 TYR A CA 1
ATOM 871 C C . TYR A 1 108 ? -2.118 -1.462 13.300 1.00 93.25 108 TYR A C 1
ATOM 873 O O . TYR A 1 108 ? -2.910 -1.114 14.175 1.00 93.25 108 TYR A O 1
ATOM 881 N N . ARG A 1 109 ? -0.929 -2.014 13.586 1.00 94.06 109 ARG A N 1
ATOM 882 C CA . ARG A 1 109 ? -0.500 -2.282 14.971 1.00 94.06 109 ARG A CA 1
ATOM 883 C C . ARG A 1 109 ? -0.510 -1.010 15.815 1.00 94.06 109 ARG A C 1
ATOM 885 O O . ARG A 1 109 ? -1.088 -1.009 16.898 1.00 94.06 109 ARG A O 1
ATOM 892 N N . ALA A 1 110 ? 0.040 0.085 15.290 1.00 95.25 110 ALA A N 1
ATOM 893 C CA . ALA A 1 110 ? 0.063 1.368 15.988 1.00 95.25 110 ALA A CA 1
ATOM 894 C C . ALA A 1 110 ? -1.350 1.923 16.254 1.00 95.25 110 ALA A C 1
ATOM 896 O O . ALA A 1 110 ? -1.629 2.418 17.348 1.00 95.25 110 ALA A O 1
ATOM 897 N N . ILE A 1 111 ? -2.255 1.822 15.273 1.00 94.69 111 ILE A N 1
ATOM 898 C CA . ILE A 1 111 ? -3.657 2.242 15.416 1.00 94.69 111 ILE A CA 1
ATOM 899 C C . ILE A 1 111 ? -4.370 1.384 16.468 1.00 94.69 111 ILE A C 1
ATOM 901 O O . ILE A 1 111 ? -5.019 1.934 17.359 1.00 94.69 111 ILE A O 1
ATOM 905 N N . SER A 1 112 ? -4.228 0.059 16.392 1.00 94.56 112 SER A N 1
ATOM 906 C CA . SER A 1 112 ? -4.840 -0.884 17.332 1.00 94.56 112 SER A CA 1
ATOM 907 C C . SER A 1 112 ? -4.365 -0.621 18.761 1.00 94.56 112 SER A C 1
ATOM 909 O O . SER A 1 112 ? -5.181 -0.368 19.645 1.00 94.56 112 SER A O 1
ATOM 911 N N . GLU A 1 113 ? -3.050 -0.564 18.996 1.00 94.25 113 GLU A N 1
ATOM 912 C CA . GLU A 1 113 ? -2.475 -0.287 20.320 1.00 94.25 113 GLU A CA 1
ATOM 913 C C . GLU A 1 113 ? -2.996 1.020 20.920 1.00 94.25 113 GLU A C 1
ATOM 915 O O . GLU A 1 113 ? -3.401 1.059 22.086 1.00 94.25 113 GLU A O 1
ATOM 920 N N . TYR A 1 114 ? -3.042 2.083 20.116 1.00 94.25 114 TYR A N 1
ATOM 921 C CA . TYR A 1 114 ? -3.566 3.371 20.551 1.00 94.25 114 TYR A CA 1
ATOM 922 C C . TYR A 1 114 ? -5.048 3.291 20.945 1.00 94.25 114 TYR A C 1
ATOM 924 O O . TYR A 1 114 ? -5.442 3.781 22.010 1.00 94.25 114 TYR A O 1
ATOM 932 N N . LEU A 1 115 ? -5.879 2.674 20.100 1.00 94.00 115 LEU A N 1
ATOM 933 C CA . LEU A 1 115 ? -7.320 2.585 20.325 1.00 94.00 115 LEU A CA 1
ATOM 934 C C . LEU A 1 115 ? -7.661 1.679 21.509 1.00 94.00 115 LEU A C 1
ATOM 936 O O . LEU A 1 115 ? -8.518 2.041 22.311 1.00 94.00 115 LEU A O 1
ATOM 940 N N . LEU A 1 116 ? -6.939 0.578 21.703 1.00 92.50 116 LEU A N 1
ATOM 941 C CA . LEU A 1 116 ? -7.107 -0.305 22.859 1.00 92.50 116 LEU A CA 1
ATOM 942 C C . LEU A 1 116 ? -6.878 0.430 24.183 1.00 92.50 116 LEU A C 1
ATOM 944 O O . LEU A 1 116 ? -7.643 0.264 25.135 1.00 92.50 116 LEU A O 1
ATOM 948 N N . VAL A 1 117 ? -5.859 1.292 24.250 1.00 92.38 117 VAL A N 1
ATOM 949 C CA . VAL A 1 117 ? -5.622 2.136 25.431 1.00 92.38 117 VAL A CA 1
ATOM 950 C C . VAL A 1 117 ? -6.798 3.088 25.663 1.00 92.38 117 VAL A C 1
ATOM 952 O O . VAL A 1 117 ? -7.219 3.276 26.805 1.00 92.38 117 VAL A O 1
ATOM 955 N N . LYS A 1 118 ? -7.365 3.664 24.597 1.00 92.12 118 LYS A N 1
ATOM 956 C CA . LYS A 1 118 ? -8.524 4.563 24.693 1.00 92.12 118 LYS A CA 1
ATOM 957 C C . LYS A 1 118 ? -9.790 3.847 25.154 1.00 92.12 118 LYS A C 1
ATOM 959 O O . LYS A 1 118 ? -10.475 4.371 26.035 1.00 92.12 118 LYS A O 1
ATOM 964 N N . MET A 1 119 ? -10.057 2.651 24.639 1.00 93.19 119 MET A N 1
ATOM 965 C CA . MET A 1 119 ? -11.230 1.845 24.998 1.00 93.19 119 MET A CA 1
ATOM 966 C C . MET A 1 119 ? -11.270 1.499 26.492 1.00 93.19 119 MET A C 1
ATOM 968 O O . MET A 1 119 ? -12.342 1.461 27.084 1.00 93.19 119 MET A O 1
ATOM 972 N N . ARG A 1 120 ? -10.111 1.361 27.153 1.00 89.38 120 ARG A N 1
ATOM 973 C CA . ARG A 1 120 ? -10.050 1.171 28.617 1.00 89.38 120 ARG A CA 1
ATOM 974 C C . ARG A 1 120 ? -10.624 2.351 29.405 1.00 89.38 120 ARG A C 1
ATOM 976 O O . ARG A 1 120 ? -11.146 2.162 30.497 1.00 89.38 120 ARG A O 1
ATOM 983 N N . THR A 1 121 ? -10.497 3.566 28.872 1.00 90.44 121 THR A N 1
ATOM 984 C CA . THR A 1 121 ? -11.001 4.797 29.509 1.00 90.44 121 THR A CA 1
ATOM 985 C C . THR A 1 121 ? -12.400 5.192 29.039 1.00 90.44 121 THR A C 1
ATOM 987 O O . THR A 1 121 ? -13.098 5.919 29.740 1.00 90.44 121 THR A O 1
ATOM 990 N N . ALA A 1 122 ? -12.812 4.710 27.868 1.00 91.19 122 ALA A N 1
ATOM 991 C CA . ALA A 1 122 ? -14.106 4.969 27.253 1.00 91.19 122 ALA A CA 1
ATOM 992 C C . ALA A 1 122 ? -14.640 3.649 26.665 1.00 91.19 122 ALA A C 1
ATOM 994 O O . ALA A 1 122 ? -14.410 3.371 25.489 1.00 91.19 122 ALA A O 1
ATOM 995 N N . PRO A 1 123 ? -15.311 2.815 27.481 1.00 89.19 123 PRO A N 1
ATOM 996 C CA . PRO A 1 123 ? -15.659 1.450 27.088 1.00 89.19 123 PRO A CA 1
ATOM 997 C C . PRO A 1 123 ? -16.799 1.384 26.070 1.00 89.19 123 PRO A C 1
ATOM 999 O O . PRO A 1 123 ? -16.902 0.398 25.356 1.00 89.19 123 PRO A O 1
ATOM 1002 N N . ASN A 1 124 ? -17.643 2.413 25.967 1.00 93.88 124 ASN A N 1
ATOM 1003 C CA . ASN A 1 124 ? -18.721 2.445 24.980 1.00 93.88 124 ASN A CA 1
ATOM 1004 C C . ASN A 1 124 ? -18.168 2.906 23.628 1.00 93.88 124 ASN A C 1
ATOM 1006 O O . ASN A 1 124 ? -17.853 4.086 23.453 1.00 93.88 124 ASN A O 1
ATOM 1010 N N . VAL A 1 125 ? -18.059 1.979 22.682 1.00 93.56 125 VAL A N 1
ATOM 1011 C CA . VAL A 1 125 ? -17.520 2.212 21.341 1.00 93.56 125 VAL A CA 1
ATOM 1012 C C . VAL A 1 125 ? -18.655 2.100 20.335 1.00 93.56 125 VAL A C 1
ATOM 1014 O O . VAL A 1 125 ? -19.352 1.090 20.281 1.00 93.56 125 VAL A O 1
ATOM 1017 N N . ILE A 1 126 ? -18.823 3.142 19.525 1.00 93.25 126 ILE A N 1
ATOM 1018 C CA . ILE A 1 126 ? -19.828 3.185 18.464 1.00 93.25 126 ILE A CA 1
ATOM 1019 C C . ILE A 1 126 ? -19.107 3.142 17.121 1.00 93.25 126 ILE A C 1
ATOM 1021 O O . ILE A 1 126 ? -18.191 3.936 16.889 1.00 93.25 126 ILE A O 1
ATOM 1025 N N . THR A 1 127 ? -19.529 2.241 16.240 1.00 92.19 127 THR A N 1
ATOM 1026 C CA . THR A 1 127 ? -19.073 2.168 14.849 1.00 92.19 127 THR A CA 1
ATOM 1027 C C . THR A 1 127 ? -20.244 2.380 13.902 1.00 92.19 127 THR A C 1
ATOM 1029 O O . THR A 1 127 ? -21.404 2.206 14.274 1.00 92.19 127 THR A O 1
ATOM 1032 N N . TYR A 1 128 ? -19.939 2.816 12.685 1.00 90.06 128 TYR A N 1
ATOM 1033 C CA . TYR A 1 128 ? -20.927 3.072 11.648 1.00 90.06 128 TYR A CA 1
ATOM 1034 C C . TYR A 1 128 ? -20.486 2.388 10.360 1.00 90.06 128 TYR A C 1
ATOM 1036 O O . TYR A 1 128 ? -19.361 2.639 9.918 1.00 90.06 128 TYR A O 1
ATOM 1044 N N . ASP A 1 129 ? -21.376 1.583 9.776 1.00 87.00 129 ASP A N 1
ATOM 1045 C CA . ASP A 1 129 ? -21.118 0.750 8.596 1.00 87.00 129 ASP A CA 1
ATOM 1046 C C . ASP A 1 129 ? -19.884 -0.166 8.791 1.00 87.00 129 ASP A C 1
ATOM 1048 O O . ASP A 1 129 ? -19.281 -0.261 9.870 1.00 87.00 129 ASP A O 1
ATOM 1052 N N . TRP A 1 130 ? -19.503 -0.880 7.739 1.00 86.00 130 TRP A N 1
ATOM 1053 C CA . TRP A 1 130 ? -18.379 -1.793 7.745 1.00 86.00 130 TRP A CA 1
ATOM 1054 C C . TRP A 1 130 ? -17.083 -1.126 7.280 1.00 86.00 130 TRP A C 1
ATOM 1056 O O . TRP A 1 130 ? -16.960 -0.629 6.157 1.00 86.00 130 TRP A O 1
ATOM 1066 N N . CYS A 1 131 ? -16.064 -1.190 8.136 1.00 87.38 131 CYS A N 1
ATOM 1067 C CA . CYS A 1 131 ? -14.694 -0.810 7.810 1.00 87.38 131 CYS A CA 1
ATOM 1068 C C . CYS A 1 131 ? -13.736 -1.924 8.264 1.00 87.38 131 CYS A C 1
ATOM 1070 O O . CYS A 1 131 ? -13.683 -2.201 9.466 1.00 87.38 131 CYS A O 1
ATOM 1072 N N . PRO A 1 132 ? -12.947 -2.539 7.360 1.00 86.56 132 PRO A N 1
ATOM 1073 C CA . PRO A 1 132 ? -12.087 -3.670 7.708 1.00 86.56 132 PRO A CA 1
ATOM 1074 C C . PRO A 1 132 ? -11.075 -3.327 8.800 1.00 86.56 132 PRO A C 1
ATOM 1076 O O . PRO A 1 132 ? -10.885 -4.110 9.727 1.00 86.56 132 PRO A O 1
ATOM 1079 N N . LEU A 1 133 ? -10.476 -2.132 8.738 1.00 89.12 133 LEU A N 1
ATOM 1080 C CA . LEU A 1 133 ? -9.543 -1.653 9.757 1.00 89.12 133 LEU A CA 1
ATOM 1081 C C . LEU A 1 133 ? -10.210 -1.574 11.135 1.00 89.12 133 LEU A C 1
ATOM 1083 O O . LEU A 1 133 ? -9.656 -2.064 12.116 1.00 89.12 133 LEU A O 1
ATOM 1087 N N . VAL A 1 134 ? -11.400 -0.971 11.205 1.00 91.19 134 VAL A N 1
ATOM 1088 C CA . VAL A 1 134 ? -12.145 -0.842 12.463 1.00 91.19 134 VAL A CA 1
ATOM 1089 C C . VAL A 1 134 ? -12.519 -2.223 12.980 1.00 91.19 134 VAL A C 1
ATOM 1091 O O . VAL A 1 134 ? -12.221 -2.521 14.130 1.00 91.19 134 VAL A O 1
ATOM 1094 N N . ASN A 1 135 ? -13.072 -3.088 12.129 1.00 89.75 135 ASN A N 1
ATOM 1095 C CA . ASN A 1 135 ? -13.446 -4.449 12.503 1.00 89.75 135 ASN A CA 1
ATOM 1096 C C . ASN A 1 135 ? -12.252 -5.228 13.077 1.00 89.75 135 ASN A C 1
ATOM 1098 O O . ASN A 1 135 ? -12.346 -5.839 14.137 1.00 89.75 135 ASN A O 1
ATOM 1102 N N . LYS A 1 136 ? -11.083 -5.121 12.437 1.00 90.88 136 LYS A N 1
ATOM 1103 C CA . LYS A 1 136 ? -9.848 -5.749 12.914 1.00 90.88 136 LYS A CA 1
ATOM 1104 C C . LYS A 1 136 ? -9.386 -5.196 14.270 1.00 90.88 136 LYS A C 1
ATOM 1106 O O . LYS A 1 136 ? -8.810 -5.934 15.058 1.00 90.88 136 LYS A O 1
ATOM 1111 N N . VAL A 1 137 ? -9.629 -3.917 14.570 1.00 93.19 137 VAL A N 1
ATOM 1112 C CA . VAL A 1 137 ? -9.363 -3.336 15.902 1.00 93.19 137 VAL A CA 1
ATOM 1113 C C . VAL A 1 137 ? -10.370 -3.832 16.946 1.00 93.19 137 VAL A C 1
ATOM 1115 O O . VAL A 1 137 ? -9.985 -4.075 18.088 1.00 93.19 137 VAL A O 1
ATOM 1118 N N . LEU A 1 138 ? -11.647 -3.991 16.582 1.00 92.19 138 LEU A N 1
ATOM 1119 C CA . LEU A 1 138 ? -12.661 -4.537 17.491 1.00 92.19 138 LEU A CA 1
ATOM 1120 C C . LEU A 1 138 ? -12.342 -5.990 17.862 1.00 92.19 138 LEU A C 1
ATOM 1122 O O . LEU A 1 138 ? -12.405 -6.342 19.037 1.00 92.19 138 LEU A O 1
ATOM 1126 N N . LEU A 1 139 ? -11.931 -6.805 16.886 1.00 91.69 139 LEU A N 1
ATOM 1127 C CA . LEU A 1 139 ? -11.472 -8.177 17.120 1.00 91.69 139 LEU A CA 1
ATOM 1128 C C . LEU A 1 139 ? -10.250 -8.211 18.049 1.00 91.69 139 LEU A C 1
ATOM 1130 O O . LEU A 1 139 ? -10.281 -8.913 19.055 1.00 91.69 139 LEU A O 1
ATOM 1134 N N . ASP A 1 140 ? -9.239 -7.373 17.796 1.00 93.12 140 ASP A N 1
ATOM 1135 C CA . ASP A 1 140 ? -8.077 -7.211 18.684 1.00 93.12 140 ASP A CA 1
ATOM 1136 C C . ASP A 1 140 ? -8.476 -6.841 20.123 1.00 93.12 140 ASP A C 1
ATOM 1138 O O . ASP A 1 140 ? -7.822 -7.245 21.087 1.00 93.12 140 ASP A O 1
ATOM 1142 N N . ALA A 1 141 ? -9.530 -6.037 20.285 1.00 92.25 141 ALA A N 1
ATOM 1143 C CA . ALA A 1 141 ? -10.040 -5.647 21.593 1.00 92.25 141 ALA A CA 1
ATOM 1144 C C . ALA A 1 141 ? -10.712 -6.813 22.318 1.00 92.25 141 ALA A C 1
ATOM 1146 O O . ALA A 1 141 ? -10.497 -6.967 23.521 1.00 92.25 141 ALA A O 1
ATOM 1147 N N . VAL A 1 142 ? -11.472 -7.640 21.599 1.00 90.88 142 VAL A N 1
ATOM 1148 C CA . VAL A 1 142 ? -12.065 -8.868 22.142 1.00 90.88 142 VAL A CA 1
ATOM 1149 C C . VAL A 1 142 ? -10.974 -9.862 22.540 1.00 90.88 142 VAL A C 1
ATOM 1151 O O . VAL A 1 142 ? -10.997 -10.368 23.656 1.00 90.88 142 VAL A O 1
ATOM 1154 N N . GLU A 1 143 ? -9.978 -10.092 21.682 1.00 92.19 143 GLU A N 1
ATOM 1155 C CA . GLU A 1 143 ? -8.871 -11.022 21.959 1.00 92.19 143 GLU A CA 1
ATOM 1156 C C . GLU A 1 143 ? -8.015 -10.609 23.166 1.00 92.19 143 GLU A C 1
ATOM 1158 O O . GLU A 1 143 ? -7.421 -11.455 23.832 1.00 92.19 143 GLU A O 1
ATOM 1163 N N . LYS A 1 144 ? -7.944 -9.307 23.462 1.00 90.38 144 LYS A N 1
ATOM 1164 C CA . LYS A 1 144 ? -7.176 -8.750 24.587 1.00 90.38 144 LYS A CA 1
ATOM 1165 C C . LYS A 1 144 ? -8.030 -8.493 25.834 1.00 90.38 144 LYS A C 1
ATOM 1167 O O . LYS A 1 144 ? -7.620 -7.688 26.676 1.00 90.38 144 LYS A O 1
ATOM 1172 N N . ASP A 1 145 ? -9.188 -9.148 25.945 1.00 82.50 145 ASP A N 1
ATOM 1173 C CA . ASP A 1 145 ? -10.128 -9.048 27.072 1.00 82.50 145 ASP A CA 1
ATOM 1174 C C . ASP A 1 145 ? -10.490 -7.595 27.429 1.00 82.50 145 ASP A C 1
ATOM 1176 O O . ASP A 1 145 ? -10.515 -7.171 28.590 1.00 82.50 145 ASP A O 1
ATOM 1180 N N . SER A 1 146 ? -10.754 -6.777 26.410 1.00 81.00 146 SER A N 1
ATOM 1181 C CA . SER A 1 146 ? -11.306 -5.445 26.630 1.00 81.00 146 SER A CA 1
ATOM 1182 C C . SER A 1 146 ? -12.747 -5.547 27.134 1.00 81.00 146 SER A C 1
ATOM 1184 O O . SER A 1 146 ? -13.592 -6.166 26.498 1.00 81.00 146 SER A O 1
ATOM 1186 N N . ASN A 1 147 ? -13.073 -4.833 28.215 1.00 86.50 147 ASN A N 1
ATOM 1187 C CA . ASN A 1 147 ? -14.453 -4.669 28.702 1.00 86.50 147 ASN A CA 1
ATOM 1188 C C . ASN A 1 147 ? -15.265 -3.655 27.864 1.00 86.50 147 ASN A C 1
ATOM 1190 O O . ASN A 1 147 ? -16.181 -3.010 28.381 1.00 86.50 147 ASN A O 1
ATOM 1194 N N . ALA A 1 148 ? -14.880 -3.432 26.606 1.00 90.12 148 ALA A N 1
ATOM 1195 C CA . ALA A 1 148 ? -15.561 -2.500 25.721 1.00 90.12 148 ALA A CA 1
ATOM 1196 C C . ALA A 1 148 ? -16.919 -3.063 25.279 1.00 90.12 148 ALA A C 1
ATOM 1198 O O . ALA A 1 148 ? -17.064 -4.252 25.006 1.00 90.12 148 ALA A O 1
ATOM 1199 N N . ILE A 1 149 ? -17.914 -2.185 25.203 1.00 90.94 149 ILE A N 1
ATOM 1200 C CA . ILE A 1 149 ? -19.250 -2.468 24.688 1.00 90.94 149 ILE A CA 1
ATOM 1201 C C . ILE A 1 149 ? -19.325 -1.857 23.294 1.00 90.94 149 ILE A C 1
ATOM 1203 O O . ILE A 1 149 ? -19.178 -0.642 23.136 1.00 90.94 149 ILE A O 1
ATOM 1207 N N . PHE A 1 150 ? -19.557 -2.698 22.291 1.00 91.56 150 PHE A N 1
ATOM 1208 C CA . PHE A 1 150 ? -19.632 -2.287 20.894 1.00 91.56 150 PHE A CA 1
ATOM 1209 C C . PHE A 1 150 ? -21.085 -2.064 20.477 1.00 91.56 150 PHE A C 1
ATOM 1211 O O . PHE A 1 150 ? -21.948 -2.905 20.714 1.00 91.56 150 PHE A O 1
ATOM 1218 N N . THR A 1 151 ? -21.361 -0.917 19.863 1.00 91.56 151 THR A N 1
ATOM 1219 C CA . THR A 1 151 ? -22.637 -0.613 19.206 1.00 91.56 151 THR A CA 1
ATOM 1220 C C . THR A 1 151 ? -22.362 -0.336 17.738 1.00 91.56 151 THR A C 1
ATOM 1222 O O . THR A 1 151 ? -21.643 0.612 17.423 1.00 91.56 151 THR A O 1
ATOM 1225 N N . VAL A 1 152 ? -22.933 -1.145 16.851 1.00 89.75 152 VAL A N 1
ATOM 1226 C CA . VAL A 1 152 ? -22.807 -0.958 15.403 1.00 89.75 152 VAL A CA 1
ATOM 1227 C C . VAL A 1 152 ? -24.064 -0.279 14.877 1.00 89.75 152 VAL A C 1
ATOM 1229 O O . VAL A 1 152 ? -25.180 -0.677 15.209 1.00 89.75 152 VAL A O 1
ATOM 1232 N N . ILE A 1 153 ? -23.879 0.777 14.093 1.00 90.00 153 ILE A N 1
ATOM 1233 C CA . ILE A 1 153 ? -24.950 1.484 13.394 1.00 90.00 153 ILE A CA 1
ATOM 1234 C C . ILE A 1 153 ? -24.818 1.165 11.908 1.00 90.00 153 ILE A C 1
ATOM 1236 O O . ILE A 1 153 ? -23.796 1.491 11.307 1.00 90.00 153 ILE A O 1
ATOM 1240 N N . ASP A 1 154 ? -25.850 0.578 11.315 1.00 86.81 154 ASP A N 1
ATOM 1241 C CA . ASP A 1 154 ? -25.882 0.274 9.885 1.00 86.81 154 ASP A CA 1
ATOM 1242 C C . ASP A 1 154 ? -26.871 1.200 9.147 1.00 86.81 154 ASP A C 1
ATOM 1244 O O . ASP A 1 154 ? -27.960 1.466 9.675 1.00 86.81 154 ASP A O 1
ATOM 1248 N N . PRO A 1 155 ? -26.516 1.751 7.967 1.00 82.88 155 PRO A N 1
ATOM 1249 C CA . PRO A 1 155 ? -27.465 2.461 7.106 1.00 82.88 155 PRO A CA 1
ATOM 1250 C C . PRO A 1 155 ? -28.607 1.596 6.550 1.00 82.88 155 PRO A C 1
ATOM 1252 O O . PRO A 1 155 ? -29.662 2.149 6.226 1.00 82.88 155 PRO A O 1
ATOM 1255 N N . GLU A 1 156 ? -28.414 0.284 6.402 1.00 81.75 156 GLU A N 1
ATOM 1256 C CA . GLU A 1 156 ? -29.393 -0.643 5.824 1.00 81.75 156 GLU A CA 1
ATOM 1257 C C . GLU A 1 156 ? -29.811 -1.718 6.844 1.00 81.75 156 GLU A C 1
ATOM 1259 O O . GLU A 1 156 ? -29.033 -2.136 7.698 1.00 81.75 156 GLU A O 1
ATOM 1264 N N . MET A 1 157 ? -31.067 -2.176 6.771 1.00 66.50 157 MET A N 1
ATOM 1265 C CA . MET A 1 157 ? -31.485 -3.384 7.500 1.00 66.50 157 MET A CA 1
ATOM 1266 C C . MET A 1 157 ? -30.753 -4.576 6.868 1.00 66.50 157 MET A C 1
ATOM 1268 O O . MET A 1 157 ? -30.852 -4.728 5.652 1.00 66.50 157 MET A O 1
ATOM 1272 N N . GLU A 1 158 ? -30.044 -5.388 7.662 1.00 67.94 158 GLU A N 1
ATOM 1273 C CA . GLU A 1 158 ? -29.165 -6.475 7.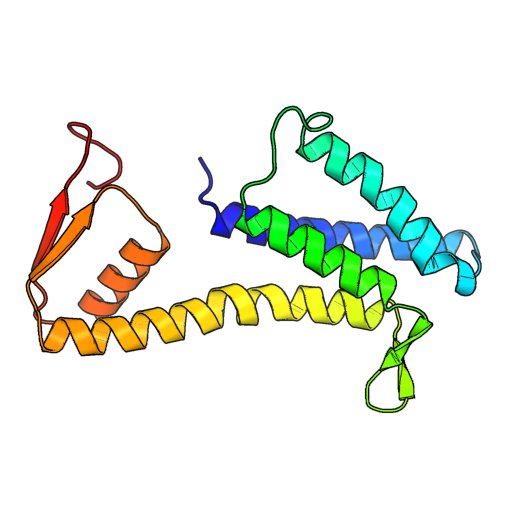174 1.00 67.94 158 GLU A CA 1
ATOM 1274 C C . GLU A 1 158 ? -27.971 -5.983 6.327 1.00 67.94 158 GLU A C 1
ATOM 1276 O O . GLU A 1 158 ? -27.513 -6.650 5.394 1.00 67.94 158 GLU A O 1
ATOM 1281 N N . GLY A 1 159 ? -27.484 -4.772 6.613 1.00 63.19 159 GLY A N 1
ATOM 1282 C CA . GLY A 1 159 ? -26.313 -4.211 5.952 1.00 63.19 159 GLY A CA 1
ATOM 1283 C C . GLY A 1 159 ? -24.996 -4.879 6.365 1.00 63.19 159 GLY A C 1
ATOM 1284 O O . GLY A 1 159 ? -24.935 -5.859 7.105 1.00 63.19 159 GLY A O 1
ATOM 1285 N N . LYS A 1 160 ? -23.886 -4.359 5.837 1.00 65.44 160 LYS A N 1
ATOM 1286 C CA . LYS A 1 160 ? -22.556 -4.981 5.986 1.00 65.44 160 LYS A CA 1
ATOM 1287 C C . LYS A 1 160 ? -21.990 -4.926 7.408 1.00 65.44 160 LYS A C 1
ATOM 1289 O O . LYS A 1 160 ? -20.933 -5.509 7.646 1.00 65.44 160 LYS A O 1
ATOM 1294 N N . GLY A 1 161 ? -22.610 -4.158 8.295 1.00 59.06 161 GLY A N 1
ATOM 1295 C CA . GLY A 1 161 ? -22.236 -4.004 9.692 1.00 59.06 161 GLY A CA 1
ATOM 1296 C C . GLY A 1 161 ? -22.769 -5.100 10.619 1.00 59.06 161 GLY A C 1
ATOM 1297 O O . GLY A 1 161 ? -22.415 -5.061 11.798 1.00 59.06 161 GLY A O 1
ATOM 1298 N N . GLU A 1 162 ? -23.591 -6.038 10.132 1.00 48.00 162 GLU A N 1
ATOM 1299 C CA . GLU A 1 162 ? -23.993 -7.243 10.887 1.00 48.00 162 GLU A CA 1
ATOM 1300 C C . GLU A 1 162 ? -22.847 -8.236 11.143 1.00 48.00 162 GLU A C 1
ATOM 1302 O O . GLU A 1 162 ? -21.982 -8.435 10.256 1.00 48.00 162 GLU A O 1
#

Radius of gyration: 20.85 Å; chains: 1; bounding box: 58×21×55 Å

Foldseek 3Di:
DDDLLRVLLVVLVVVLVVLVVVVVVCVVVVDDQVCQLVVVVVVVVVVVCVVCVNVVRDRDPVNVVVVVVLNVLSVQAQPADPVGDHDHVVSSSVCSVCCCCPVPVVVLVVVLVVVLVVCLVVQEAEEEADDPSVVVSVVVCVVVVRSHDYHYHYPDDVGRRD